Protein AF-A0A380P1C7-F1 (afdb_monomer_lite)

Sequence (70 aa):
MMQVTGGAAKYMGDFKVAHDLIADLYEALNITVPMAIHLDHGTETDVHEALQAGFTSIMFDGSALPLDEM

InterPro domains:
  IPR000771 Fructose-bisphosphate aldolase, class-II [PF01116] (1-69)
  IPR013785 Aldolase-type TIM barrel [G3DSA:3.20.20.70] (1-70)

Secondary structure (DSSP, 8-state):
-EEEEHHHHHHHSSHHHHHHHHHHHHHHTT--S---EEEEEE-HHHHHHHHHHT-SEEEE--TTS-TTT-

pLDDT: mean 96.75, std 3.55, range [73.94, 98.62]

Radius of gyration: 13.11 Å; chains: 1; bounding box: 26×18×42 Å

Organism: Weissella viridescens (NCBI:txid1629)

Structure (mmCIF, N/CA/C/O backbone):
data_AF-A0A380P1C7-F1
#
_entry.id   AF-A0A380P1C7-F1
#
loop_
_atom_site.group_PDB
_atom_site.id
_atom_site.type_symbol
_atom_site.label_atom_id
_atom_site.label_alt_id
_atom_site.label_comp_id
_atom_site.label_asym_id
_atom_site.label_entity_id
_atom_site.label_seq_id
_atom_site.pdbx_PDB_ins_code
_atom_site.Cartn_x
_atom_site.Cartn_y
_atom_site.Cartn_z
_atom_site.occupancy
_atom_site.B_iso_or_equiv
_atom_site.auth_seq_id
_atom_site.auth_comp_id
_atom_site.auth_asym_id
_atom_site.auth_atom_id
_atom_site.pdbx_PDB_model_num
ATOM 1 N N . MET A 1 1 ? -10.031 2.931 1.231 1.00 88.69 1 MET A N 1
ATOM 2 C CA . MET A 1 1 ? -8.689 2.408 0.894 1.00 88.69 1 MET A CA 1
ATOM 3 C C . MET A 1 1 ? -7.690 3.548 0.973 1.00 88.69 1 MET A C 1
ATOM 5 O O . MET A 1 1 ? -8.083 4.676 0.699 1.00 88.69 1 MET A O 1
ATOM 9 N N . MET A 1 2 ? -6.451 3.255 1.3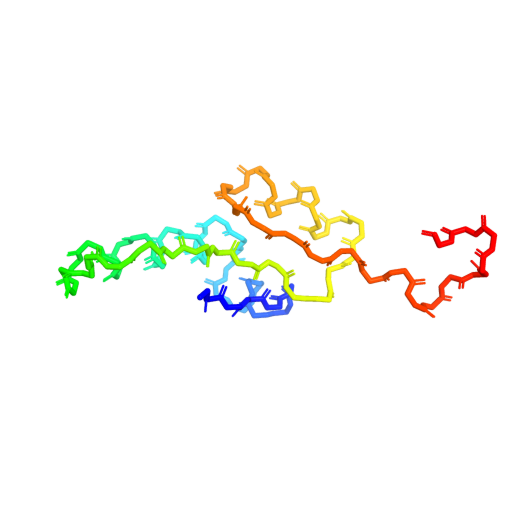55 1.00 95.75 2 MET A N 1
ATOM 10 C CA . MET A 1 2 ? -5.311 4.174 1.331 1.00 95.75 2 MET A CA 1
ATOM 11 C C . MET A 1 2 ? -4.408 3.757 0.170 1.00 95.75 2 MET A C 1
ATOM 13 O O . MET A 1 2 ? -4.057 2.583 0.081 1.00 95.75 2 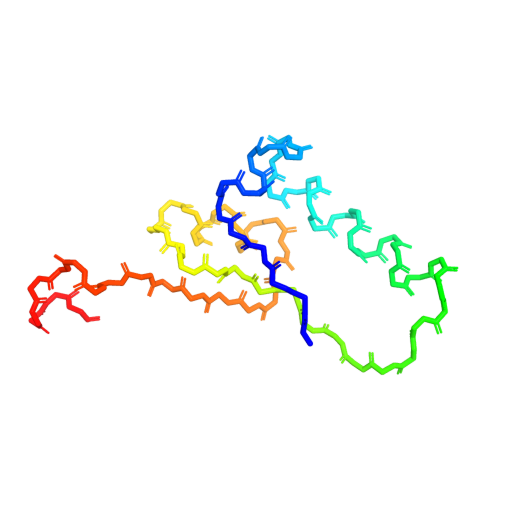MET A O 1
ATOM 17 N N . GLN A 1 3 ? -4.070 4.685 -0.724 1.00 97.44 3 GLN A N 1
ATOM 18 C CA . GLN A 1 3 ? -3.255 4.397 -1.909 1.00 97.44 3 GLN A CA 1
ATOM 19 C C . GLN A 1 3 ? -1.819 4.873 -1.698 1.00 97.44 3 GLN A C 1
ATOM 21 O O . GLN A 1 3 ? -1.603 5.974 -1.189 1.00 97.44 3 GLN A O 1
ATOM 26 N N . VAL A 1 4 ? -0.855 4.051 -2.105 1.00 97.94 4 VAL A N 1
ATOM 27 C CA . VAL A 1 4 ? 0.578 4.343 -2.035 1.00 97.94 4 VAL A CA 1
ATOM 28 C C . VAL A 1 4 ? 1.201 3.967 -3.373 1.00 97.94 4 VAL A C 1
ATOM 30 O O . VAL A 1 4 ? 1.128 2.815 -3.788 1.00 97.94 4 VAL A O 1
ATOM 33 N N . THR A 1 5 ? 1.827 4.926 -4.050 1.00 98.19 5 THR A N 1
ATOM 34 C CA . THR A 1 5 ? 2.623 4.633 -5.248 1.00 98.19 5 THR A CA 1
ATOM 35 C C . THR A 1 5 ? 3.976 4.043 -4.849 1.00 98.19 5 THR A C 1
ATOM 37 O O . THR A 1 5 ? 4.484 4.329 -3.759 1.00 98.19 5 THR A O 1
ATOM 40 N N . GLY A 1 6 ? 4.627 3.291 -5.741 1.00 97.50 6 GLY A N 1
ATOM 41 C CA . GLY A 1 6 ? 5.979 2.777 -5.472 1.00 97.50 6 GLY A CA 1
ATOM 42 C C . GLY A 1 6 ? 6.990 3.890 -5.152 1.00 97.50 6 GLY A C 1
ATOM 43 O O . GLY A 1 6 ? 7.838 3.744 -4.272 1.00 97.50 6 GLY A O 1
ATOM 44 N N . GLY A 1 7 ? 6.854 5.054 -5.798 1.00 97.75 7 GLY A N 1
ATOM 45 C CA . GLY A 1 7 ? 7.659 6.238 -5.487 1.00 97.75 7 GLY A CA 1
ATOM 46 C C . GLY A 1 7 ? 7.402 6.795 -4.083 1.00 97.75 7 GLY A C 1
ATOM 47 O O . GLY A 1 7 ? 8.350 7.156 -3.388 1.00 97.75 7 GLY A O 1
ATO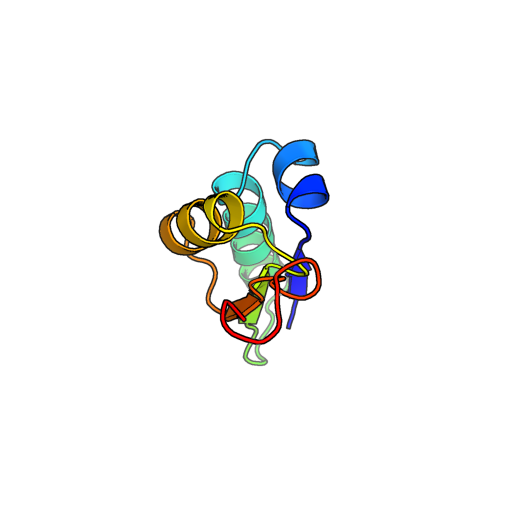M 48 N N . ALA A 1 8 ? 6.142 6.829 -3.638 1.00 98.12 8 ALA A N 1
ATOM 49 C CA . ALA A 1 8 ? 5.788 7.286 -2.296 1.00 98.12 8 ALA A CA 1
ATOM 50 C C . ALA A 1 8 ? 6.333 6.346 -1.209 1.00 98.12 8 ALA A C 1
ATOM 52 O O . ALA A 1 8 ? 6.906 6.829 -0.236 1.00 98.12 8 ALA A O 1
ATOM 53 N N . ALA A 1 9 ? 6.232 5.026 -1.399 1.00 97.88 9 ALA A N 1
ATOM 54 C CA . ALA A 1 9 ? 6.805 4.047 -0.472 1.00 97.88 9 ALA A CA 1
ATOM 55 C C . ALA A 1 9 ? 8.327 4.228 -0.323 1.00 97.88 9 ALA A C 1
ATOM 57 O O . ALA A 1 9 ? 8.836 4.352 0.787 1.00 97.88 9 ALA A O 1
ATOM 58 N N . LYS A 1 10 ? 9.049 4.356 -1.444 1.00 95.44 10 LY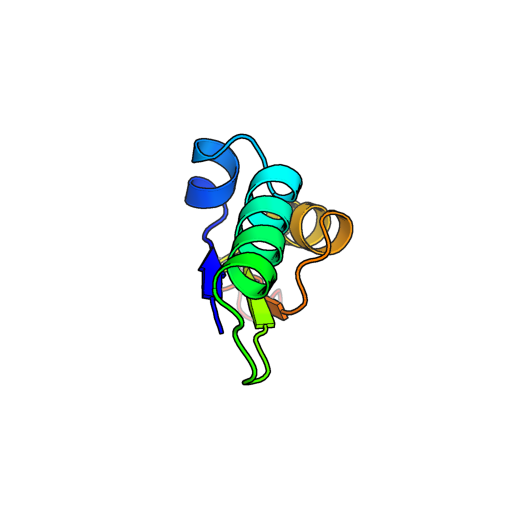S A N 1
ATOM 59 C CA . LYS A 1 10 ? 10.508 4.579 -1.454 1.00 95.44 10 LYS A CA 1
ATOM 60 C C . LYS A 1 10 ? 10.902 5.926 -0.846 1.00 95.44 10 LYS A C 1
ATOM 62 O O . LYS A 1 10 ? 11.928 6.024 -0.184 1.00 95.44 10 LYS A O 1
ATOM 67 N N . TYR A 1 11 ? 10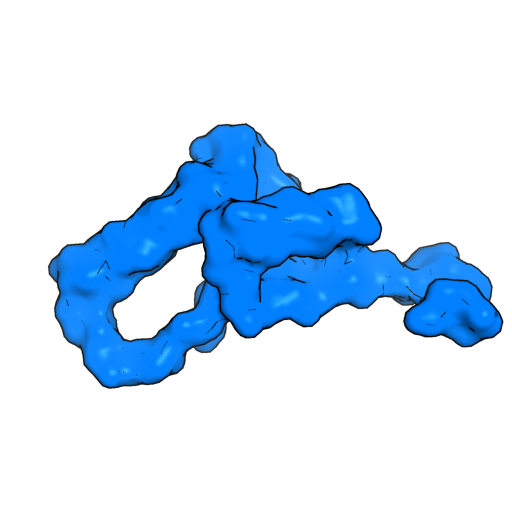.080 6.959 -1.027 1.00 97.75 11 TYR A N 1
ATOM 68 C CA . TYR A 1 11 ? 10.279 8.249 -0.364 1.00 97.75 11 TYR A CA 1
ATOM 69 C C . TYR A 1 11 ? 10.123 8.152 1.163 1.00 97.75 11 TYR A C 1
ATOM 71 O O . TYR A 1 11 ? 10.873 8.795 1.893 1.00 97.75 11 TYR A O 1
ATOM 79 N N . MET A 1 12 ? 9.181 7.337 1.650 1.00 96.19 12 MET A N 1
ATOM 80 C CA . MET A 1 12 ? 8.989 7.080 3.085 1.00 96.19 12 MET A CA 1
ATOM 81 C C . MET A 1 12 ? 10.081 6.181 3.688 1.00 96.19 12 MET A C 1
ATOM 83 O O . MET A 1 12 ? 10.227 6.137 4.906 1.00 96.19 12 MET A O 1
ATOM 87 N N . GLY A 1 13 ? 10.854 5.490 2.850 1.00 96.88 13 GLY A N 1
ATOM 88 C CA . GLY A 1 13 ? 11.927 4.575 3.232 1.00 96.88 13 GLY A CA 1
ATOM 89 C C . GLY A 1 13 ? 11.829 3.288 2.424 1.00 96.88 13 GLY A C 1
ATOM 90 O O . GLY A 1 13 ? 12.675 3.022 1.575 1.00 96.88 13 GLY A O 1
ATOM 91 N N . ASP A 1 14 ? 10.765 2.525 2.652 1.00 97.56 14 ASP A N 1
ATOM 92 C CA . ASP A 1 14 ? 10.400 1.342 1.876 1.00 97.56 14 ASP A CA 1
ATOM 93 C C . ASP A 1 14 ? 8.898 1.016 2.042 1.00 97.56 14 ASP A C 1
ATOM 95 O O . ASP A 1 14 ? 8.148 1.715 2.735 1.00 97.56 14 ASP A O 1
ATOM 99 N N . PHE A 1 15 ? 8.444 -0.066 1.403 1.00 98.44 15 PHE A N 1
ATOM 100 C CA . PHE A 1 15 ? 7.061 -0.539 1.507 1.00 98.44 15 PHE A CA 1
ATOM 101 C C . PHE A 1 15 ? 6.663 -0.963 2.926 1.00 98.44 15 PHE A C 1
ATOM 103 O O . PHE A 1 15 ? 5.506 -0.774 3.304 1.00 98.44 15 PHE A O 1
ATOM 110 N N . LYS A 1 16 ? 7.588 -1.505 3.729 1.00 98.44 16 LYS A N 1
ATOM 111 C CA . LYS A 1 16 ? 7.298 -1.937 5.103 1.00 98.44 16 LYS A CA 1
ATOM 112 C C . LYS A 1 16 ? 7.061 -0.737 6.010 1.00 98.44 16 LYS A C 1
ATOM 114 O O . LYS A 1 16 ? 6.086 -0.730 6.754 1.00 98.44 16 LYS A O 1
ATOM 119 N N . VAL A 1 17 ? 7.892 0.297 5.894 1.00 98.38 17 VAL A N 1
ATOM 120 C CA . VAL A 1 17 ? 7.736 1.562 6.620 1.00 98.38 17 VAL A CA 1
ATOM 121 C C . VAL A 1 17 ? 6.411 2.227 6.251 1.00 98.38 17 VAL A C 1
ATOM 123 O O . VAL A 1 17 ? 5.683 2.668 7.138 1.00 98.38 17 VAL A O 1
ATOM 126 N N . ALA A 1 18 ? 6.060 2.259 4.960 1.00 98.25 18 ALA A N 1
ATOM 127 C CA . ALA A 1 18 ? 4.781 2.806 4.514 1.00 98.25 18 ALA A CA 1
ATOM 128 C C . ALA A 1 18 ? 3.580 2.018 5.071 1.00 98.25 18 ALA A C 1
ATOM 130 O O . ALA A 1 18 ? 2.624 2.624 5.555 1.00 98.25 18 ALA A O 1
ATOM 131 N N . HIS A 1 19 ? 3.633 0.681 5.034 1.00 98.44 19 HIS A N 1
ATOM 132 C CA . HIS A 1 19 ? 2.601 -0.182 5.611 1.00 98.44 19 HIS A CA 1
ATOM 133 C C . HIS A 1 19 ? 2.424 0.076 7.113 1.00 98.44 19 HIS A C 1
ATOM 135 O O . HIS A 1 19 ? 1.306 0.326 7.565 1.00 98.44 19 HIS A O 1
ATOM 141 N N . ASP A 1 20 ? 3.520 0.044 7.871 1.00 98.38 20 ASP A N 1
ATOM 142 C CA . ASP A 1 20 ? 3.487 0.146 9.331 1.00 98.38 20 ASP A CA 1
ATOM 143 C C . ASP A 1 20 ? 2.991 1.514 9.784 1.00 98.38 20 ASP A C 1
ATOM 145 O O . ASP A 1 20 ? 2.144 1.587 10.666 1.00 98.38 20 ASP A O 1
ATOM 149 N N . LEU A 1 21 ? 3.401 2.590 9.105 1.00 97.94 21 LEU A N 1
ATOM 150 C CA . LEU A 1 21 ? 2.863 3.922 9.366 1.00 97.94 21 LEU A CA 1
ATOM 151 C C . LEU A 1 21 ? 1.337 3.964 9.196 1.00 97.94 21 LEU A C 1
ATOM 153 O O . LEU A 1 21 ? 0.641 4.565 10.011 1.00 97.94 21 LEU A O 1
ATOM 157 N N . ILE A 1 22 ? 0.802 3.354 8.135 1.00 97.69 22 ILE A N 1
ATOM 158 C CA . ILE A 1 22 ? -0.645 3.351 7.887 1.00 97.69 22 ILE A CA 1
ATOM 159 C C . ILE A 1 22 ? -1.371 2.490 8.927 1.00 97.69 22 ILE A C 1
ATOM 161 O O . ILE A 1 22 ? -2.431 2.899 9.404 1.00 97.69 22 ILE A O 1
ATOM 165 N N . ALA A 1 23 ? -0.812 1.336 9.298 1.00 97.81 23 ALA A N 1
ATOM 166 C CA . ALA A 1 23 ? -1.367 0.470 10.336 1.00 97.81 23 ALA A CA 1
ATOM 167 C C . ALA A 1 23 ? -1.389 1.171 11.707 1.00 97.81 23 ALA A C 1
ATOM 169 O O . ALA A 1 23 ? -2.436 1.227 12.352 1.00 97.81 23 ALA A O 1
ATOM 170 N N . ASP A 1 24 ? -0.283 1.807 12.092 1.00 98.31 24 ASP A N 1
ATOM 171 C CA . ASP A 1 24 ? -0.171 2.568 13.338 1.00 98.31 24 ASP A CA 1
ATOM 172 C C . ASP A 1 24 ? -1.154 3.746 13.363 1.00 98.31 24 ASP A C 1
ATOM 174 O O . ASP A 1 24 ? -1.804 4.000 14.376 1.00 98.31 24 ASP A O 1
ATOM 178 N N . LEU A 1 25 ? -1.319 4.461 12.242 1.00 97.81 25 LEU A N 1
ATOM 179 C CA . LEU A 1 25 ? -2.302 5.543 12.131 1.00 97.81 25 LEU A CA 1
ATOM 180 C C . LEU A 1 25 ? -3.743 5.029 12.210 1.00 97.81 25 LEU A C 1
ATOM 182 O O . LEU A 1 25 ? -4.590 5.698 12.805 1.00 97.81 25 LEU A O 1
ATOM 186 N N . TYR A 1 26 ? -4.033 3.864 11.628 1.00 97.88 26 TYR A N 1
ATOM 187 C CA . TYR A 1 26 ? -5.350 3.234 11.716 1.00 97.88 26 TYR A CA 1
ATOM 188 C C . TYR A 1 26 ? -5.732 2.962 13.178 1.00 97.88 26 TYR A C 1
ATOM 190 O O . TYR A 1 26 ? -6.843 3.303 13.596 1.00 97.88 26 TYR A O 1
ATOM 198 N N . GLU A 1 27 ? -4.795 2.424 13.965 1.00 98.00 27 GLU A N 1
ATOM 199 C CA . GLU A 1 27 ? -4.976 2.196 15.401 1.00 98.00 27 GLU A CA 1
ATOM 200 C C . GLU A 1 27 ? -5.043 3.511 16.191 1.00 98.00 27 GLU A C 1
ATOM 202 O O . GLU A 1 27 ? -6.005 3.749 16.922 1.00 98.00 27 GLU A O 1
ATOM 207 N N . ALA A 1 28 ? -4.065 4.404 16.014 1.00 98.50 28 ALA A N 1
ATOM 208 C CA . ALA A 1 28 ? -3.941 5.641 16.789 1.00 98.50 28 ALA A CA 1
ATOM 209 C C . ALA A 1 28 ? -5.130 6.596 16.605 1.00 98.50 28 ALA A C 1
ATOM 211 O O . ALA A 1 28 ? -5.488 7.337 17.523 1.00 98.50 28 ALA A O 1
ATOM 212 N N . LEU A 1 29 ? -5.752 6.583 15.424 1.00 98.25 29 LEU A N 1
ATOM 213 C CA . LEU A 1 29 ? -6.919 7.405 15.111 1.00 98.25 29 LEU A CA 1
ATOM 214 C C . LEU A 1 29 ? -8.252 6.701 15.413 1.00 98.25 29 LEU A C 1
ATOM 216 O O . LEU A 1 29 ? -9.304 7.271 15.124 1.00 98.25 29 LEU A O 1
ATOM 220 N N . ASN A 1 30 ? -8.231 5.498 16.004 1.00 97.88 30 ASN A N 1
ATOM 221 C CA . ASN A 1 30 ? -9.414 4.674 16.271 1.00 97.88 30 ASN A CA 1
ATOM 222 C C . ASN A 1 30 ? -10.309 4.516 15.030 1.00 97.88 30 ASN A C 1
ATOM 224 O O . ASN A 1 30 ? -11.535 4.663 15.103 1.00 97.88 30 ASN A O 1
ATOM 228 N N . ILE A 1 31 ? -9.708 4.248 13.867 1.00 97.81 31 ILE A N 1
ATOM 229 C CA . ILE A 1 31 ? -10.480 4.003 12.651 1.00 97.81 31 ILE A CA 1
ATOM 230 C C . ILE A 1 31 ? -11.232 2.676 12.815 1.00 97.81 31 ILE A C 1
ATOM 232 O O . ILE A 1 31 ? -10.652 1.640 13.123 1.00 97.81 31 ILE A O 1
ATOM 236 N N . THR A 1 32 ? -12.551 2.705 12.620 1.00 97.38 32 THR A N 1
ATOM 237 C CA . THR A 1 32 ? -13.431 1.534 12.804 1.00 97.38 32 THR A CA 1
ATOM 238 C C . THR A 1 32 ? -13.993 0.980 11.499 1.00 97.38 32 THR A C 1
ATOM 240 O O . THR A 1 32 ? -14.587 -0.098 11.485 1.00 97.38 32 THR A O 1
ATOM 243 N N . VAL A 1 33 ? -13.822 1.708 10.395 1.00 97.81 33 VAL A N 1
ATOM 244 C CA . VAL A 1 33 ? -14.256 1.269 9.067 1.00 97.81 33 VAL A CA 1
ATOM 245 C C . VAL A 1 33 ? -13.152 0.441 8.402 1.00 97.81 33 VAL A C 1
ATOM 247 O O . VAL A 1 33 ? -11.995 0.856 8.449 1.00 97.81 33 VAL A O 1
ATOM 250 N N . PRO A 1 34 ? -13.471 -0.687 7.739 1.00 96.00 34 PRO A N 1
ATOM 251 C CA . PRO A 1 34 ? -12.465 -1.501 7.062 1.00 96.00 34 PRO A CA 1
ATOM 252 C C . PRO A 1 34 ? -11.643 -0.696 6.047 1.00 96.00 34 PRO A C 1
ATOM 254 O O . PRO A 1 34 ? -12.194 0.041 5.224 1.00 96.00 34 PRO A O 1
ATOM 257 N N . MET A 1 35 ? -10.320 -0.867 6.074 1.00 96.31 35 MET A N 1
ATOM 258 C CA . MET A 1 35 ? -9.391 -0.176 5.183 1.00 96.31 35 MET A CA 1
ATOM 259 C C . MET A 1 35 ? -8.438 -1.167 4.510 1.00 96.31 35 MET A C 1
ATOM 261 O O . MET A 1 35 ? -7.817 -1.987 5.172 1.00 96.31 35 MET A O 1
ATOM 265 N N . ALA A 1 36 ? -8.303 -1.054 3.187 1.00 97.50 36 ALA A N 1
ATOM 266 C CA . ALA A 1 36 ? -7.230 -1.691 2.428 1.00 97.50 36 ALA A CA 1
ATOM 267 C C . ALA A 1 36 ? -6.061 -0.715 2.225 1.00 97.50 36 ALA A C 1
ATOM 269 O O . ALA A 1 36 ? -6.302 0.477 1.993 1.00 97.50 36 ALA A O 1
ATOM 270 N N . ILE A 1 37 ? -4.835 -1.240 2.250 1.00 98.25 37 ILE A N 1
ATOM 271 C CA . ILE A 1 37 ? -3.604 -0.548 1.847 1.00 98.25 37 ILE A CA 1
ATOM 272 C C . ILE A 1 37 ? -3.294 -1.014 0.426 1.00 98.25 37 ILE A C 1
ATOM 274 O O . ILE A 1 37 ? -3.105 -2.212 0.201 1.00 98.25 37 ILE A O 1
ATOM 278 N N . HIS A 1 38 ? -3.328 -0.083 -0.524 1.00 98.56 38 HIS A N 1
ATOM 279 C CA . HIS A 1 38 ? -3.294 -0.361 -1.955 1.00 98.56 38 HIS A CA 1
ATOM 280 C C . HIS A 1 38 ? -2.019 0.172 -2.606 1.00 98.56 38 HIS A C 1
ATOM 282 O O . HIS A 1 38 ? -1.730 1.365 -2.490 1.00 98.56 38 HIS A O 1
ATOM 288 N N . LEU A 1 39 ? -1.292 -0.696 -3.315 1.00 98.62 39 LEU A N 1
ATOM 289 C CA . LEU A 1 39 ? -0.216 -0.279 -4.212 1.00 98.62 39 LEU A CA 1
ATOM 290 C C . LEU A 1 39 ? -0.824 0.267 -5.499 1.00 98.62 39 LEU A C 1
ATOM 292 O O . LEU A 1 39 ? -1.459 -0.487 -6.231 1.00 98.62 39 LEU A O 1
ATOM 296 N N . ASP A 1 40 ? -0.580 1.543 -5.765 1.00 98.56 40 ASP A N 1
ATOM 297 C CA . ASP A 1 40 ? -1.068 2.249 -6.944 1.00 98.56 40 ASP A CA 1
ATOM 298 C C . ASP A 1 40 ? -0.012 2.245 -8.059 1.00 98.56 40 ASP A C 1
ATOM 300 O O . ASP A 1 40 ? 1.141 2.627 -7.823 1.00 98.56 40 ASP A O 1
ATOM 304 N N . HIS A 1 41 ? -0.413 1.801 -9.253 1.00 97.62 41 HIS A N 1
ATOM 305 C CA . HIS A 1 41 ? 0.425 1.709 -10.456 1.00 97.62 41 HIS A CA 1
ATOM 306 C C . HIS A 1 41 ? 1.818 1.076 -10.227 1.00 97.62 41 HIS A C 1
ATOM 308 O O . HIS A 1 41 ? 2.858 1.665 -10.530 1.00 97.62 41 HIS A O 1
ATOM 314 N N . GLY A 1 42 ? 1.851 -0.120 -9.637 1.00 97.00 42 GLY A N 1
ATOM 315 C CA . GLY A 1 42 ? 3.084 -0.824 -9.293 1.00 97.00 42 GLY A CA 1
ATOM 316 C C . GLY A 1 42 ? 3.751 -1.525 -10.475 1.00 97.00 42 GLY A C 1
ATOM 317 O O . GLY A 1 42 ? 3.083 -2.149 -11.299 1.00 97.00 42 GLY A O 1
ATOM 318 N N . THR A 1 43 ? 5.084 -1.499 -10.510 1.00 97.00 43 THR A N 1
ATOM 319 C CA . THR A 1 43 ? 5.868 -2.434 -11.335 1.00 97.00 43 THR A CA 1
ATOM 320 C C . THR A 1 43 ? 5.809 -3.852 -10.757 1.00 97.00 43 THR A C 1
ATOM 322 O O . THR A 1 43 ? 5.380 -4.043 -9.620 1.00 97.00 43 THR A O 1
ATOM 325 N N . GLU A 1 44 ? 6.279 -4.858 -11.500 1.00 96.00 44 GLU A N 1
ATOM 326 C CA . GLU A 1 44 ? 6.340 -6.245 -11.009 1.00 96.00 44 GLU A CA 1
ATOM 327 C C . GLU A 1 44 ? 7.112 -6.324 -9.681 1.00 96.00 44 GLU A C 1
ATOM 329 O O . GLU A 1 44 ? 6.623 -6.877 -8.696 1.00 96.00 44 GLU A O 1
ATOM 334 N N . THR A 1 45 ? 8.274 -5.669 -9.610 1.00 97.19 45 THR A N 1
ATOM 335 C CA . THR A 1 45 ? 9.079 -5.582 -8.386 1.00 97.19 45 THR A CA 1
ATOM 336 C C . THR A 1 45 ? 8.315 -4.922 -7.241 1.00 97.19 45 THR A C 1
ATOM 338 O O . THR A 1 45 ? 8.292 -5.464 -6.137 1.00 97.19 45 THR A O 1
ATOM 341 N N . ASP A 1 46 ? 7.650 -3.789 -7.498 1.00 98.06 46 ASP A N 1
ATOM 342 C CA . ASP A 1 46 ? 6.876 -3.090 -6.466 1.00 98.06 46 ASP A CA 1
ATOM 343 C C . ASP A 1 46 ? 5.743 -3.976 -5.924 1.00 98.06 46 ASP A C 1
ATOM 345 O O . ASP A 1 46 ? 5.488 -3.976 -4.723 1.00 98.06 46 ASP A O 1
ATOM 349 N N . VAL A 1 47 ? 5.083 -4.764 -6.783 1.00 98.19 47 VAL A N 1
ATOM 350 C CA . VAL A 1 47 ? 4.027 -5.704 -6.374 1.00 98.19 47 VAL A CA 1
ATOM 351 C C . VAL A 1 47 ? 4.580 -6.752 -5.414 1.00 98.19 47 VAL A C 1
ATOM 353 O O . VAL A 1 47 ? 3.987 -6.985 -4.359 1.00 98.19 47 VAL A O 1
ATOM 356 N N . HIS A 1 48 ? 5.720 -7.364 -5.738 1.00 98.12 48 HIS A N 1
ATOM 357 C CA . HIS A 1 48 ? 6.351 -8.349 -4.860 1.00 98.12 48 HIS A CA 1
ATOM 358 C C . HIS A 1 48 ? 6.754 -7.749 -3.509 1.00 98.12 48 HIS A C 1
ATOM 360 O O . HIS A 1 48 ? 6.482 -8.354 -2.469 1.00 98.12 48 HIS A O 1
ATOM 366 N N . GLU A 1 49 ? 7.359 -6.561 -3.509 1.00 98.19 49 GLU A N 1
ATOM 367 C CA . GLU A 1 49 ? 7.769 -5.866 -2.285 1.00 98.19 49 GLU A CA 1
ATOM 368 C C . GLU A 1 49 ? 6.561 -5.444 -1.431 1.00 98.19 49 GLU A C 1
ATOM 370 O O . GLU A 1 49 ? 6.548 -5.677 -0.221 1.00 98.19 49 GLU A O 1
ATOM 375 N N . ALA A 1 50 ? 5.508 -4.900 -2.046 1.00 98.44 50 ALA A N 1
ATOM 376 C CA . ALA A 1 50 ? 4.284 -4.504 -1.354 1.00 98.44 50 ALA A CA 1
ATOM 377 C C . ALA A 1 50 ? 3.566 -5.704 -0.717 1.00 98.44 50 ALA A C 1
ATOM 379 O O . ALA A 1 50 ? 3.143 -5.629 0.440 1.00 98.44 50 ALA A O 1
ATOM 380 N N . LEU A 1 51 ? 3.469 -6.830 -1.434 1.00 98.31 51 LEU A N 1
ATOM 381 C CA . LEU A 1 51 ? 2.892 -8.066 -0.895 1.00 98.31 51 LEU A CA 1
ATOM 382 C C . LEU A 1 51 ? 3.692 -8.583 0.307 1.00 98.31 51 LEU A C 1
ATOM 384 O O . LEU A 1 51 ? 3.100 -8.955 1.318 1.00 98.31 51 LEU A O 1
ATOM 388 N N . GLN A 1 52 ? 5.027 -8.569 0.230 1.00 98.38 52 GLN A N 1
ATOM 389 C CA . GLN A 1 52 ? 5.891 -8.954 1.354 1.00 98.38 52 GLN A CA 1
ATOM 390 C C . GLN A 1 52 ? 5.755 -8.003 2.551 1.00 98.38 52 GLN A C 1
ATOM 392 O O . GLN A 1 52 ? 5.842 -8.443 3.697 1.00 98.38 52 GLN A O 1
ATOM 397 N N . ALA A 1 53 ? 5.516 -6.715 2.296 1.00 98.25 53 ALA A N 1
ATOM 398 C CA . ALA A 1 53 ? 5.326 -5.702 3.328 1.00 98.25 53 ALA A CA 1
ATOM 399 C C . ALA A 1 53 ? 3.971 -5.792 4.052 1.00 98.25 53 ALA A C 1
ATOM 401 O O . ALA A 1 53 ? 3.839 -5.220 5.132 1.00 98.25 53 ALA A O 1
ATOM 402 N N . GLY A 1 54 ? 2.990 -6.510 3.493 1.00 98.19 54 GLY A N 1
ATOM 403 C CA . GLY A 1 54 ? 1.655 -6.674 4.079 1.00 98.19 54 GLY A CA 1
ATOM 404 C C . GLY A 1 54 ? 0.558 -5.839 3.415 1.00 98.19 54 GLY A C 1
ATOM 405 O O . GLY A 1 54 ? -0.540 -5.728 3.961 1.00 98.19 54 GLY A O 1
ATOM 406 N N . PHE A 1 55 ? 0.809 -5.256 2.237 1.00 98.50 55 PHE A N 1
ATOM 407 C CA . PHE A 1 55 ? -0.247 -4.584 1.477 1.00 98.50 55 PHE A CA 1
ATOM 408 C C . PHE A 1 55 ? -1.380 -5.567 1.163 1.00 98.50 55 PHE A C 1
ATOM 410 O O . PHE A 1 55 ? -1.156 -6.714 0.780 1.00 98.50 55 PHE A O 1
ATOM 417 N N . THR A 1 56 ? -2.618 -5.100 1.311 1.00 98.25 56 THR A N 1
ATOM 418 C CA . THR A 1 56 ? -3.825 -5.934 1.181 1.00 98.25 56 THR A CA 1
ATOM 419 C C . THR A 1 56 ? -4.503 -5.797 -0.179 1.00 98.25 56 THR A C 1
ATOM 421 O O . THR A 1 56 ? -5.463 -6.507 -0.474 1.00 98.25 56 THR A O 1
ATOM 424 N N . SER A 1 57 ? -4.015 -4.889 -1.021 1.00 98.38 57 SER A N 1
ATOM 425 C CA . SER A 1 57 ? -4.466 -4.693 -2.391 1.00 98.38 57 SER A CA 1
ATOM 426 C C . SER A 1 57 ? -3.307 -4.176 -3.243 1.00 98.38 57 SER A C 1
ATOM 428 O O . SER A 1 57 ? -2.471 -3.413 -2.763 1.00 98.38 57 SER A O 1
ATOM 430 N N . ILE A 1 58 ? -3.252 -4.578 -4.508 1.00 98.12 58 ILE A N 1
ATOM 431 C CA . ILE A 1 58 ? -2.219 -4.138 -5.449 1.00 98.12 58 ILE A CA 1
ATOM 432 C C . ILE A 1 58 ? -2.837 -3.842 -6.811 1.00 98.12 58 ILE A C 1
ATOM 434 O O . ILE A 1 58 ? -3.8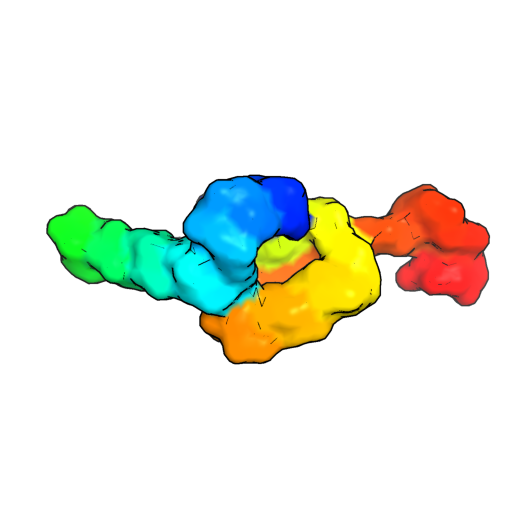52 -4.437 -7.177 1.00 98.12 58 ILE A O 1
ATOM 438 N N . MET A 1 59 ? -2.205 -2.941 -7.555 1.00 97.81 59 MET A N 1
ATOM 439 C CA . MET A 1 59 ? -2.396 -2.741 -8.984 1.00 97.81 59 MET A CA 1
ATOM 440 C C . MET A 1 59 ? -1.045 -2.938 -9.669 1.00 97.81 59 MET A C 1
ATOM 442 O O . MET A 1 59 ? -0.143 -2.122 -9.494 1.00 97.81 59 MET A O 1
ATOM 446 N N . PHE A 1 60 ? -0.906 -4.018 -10.437 1.00 97.25 60 PHE A N 1
ATOM 447 C CA . PHE A 1 60 ? 0.197 -4.157 -11.385 1.00 97.25 60 PHE A CA 1
ATOM 448 C C . PHE A 1 60 ? -0.120 -3.320 -12.627 1.00 97.25 60 PHE A C 1
ATOM 450 O O . PHE A 1 60 ? -1.161 -3.525 -13.255 1.00 97.25 60 PHE A O 1
ATOM 457 N N . ASP A 1 61 ? 0.749 -2.371 -12.968 1.00 96.75 61 ASP A N 1
ATOM 458 C CA . ASP A 1 61 ? 0.569 -1.529 -14.147 1.00 96.75 61 ASP A CA 1
ATOM 459 C C . ASP A 1 61 ? 1.256 -2.130 -15.376 1.00 96.75 61 ASP A C 1
ATOM 461 O O . ASP A 1 61 ? 2.376 -1.775 -15.743 1.00 96.75 61 ASP A O 1
ATOM 465 N N . GLY A 1 62 ? 0.542 -3.045 -16.030 1.00 95.31 62 GLY A N 1
ATOM 466 C CA . GLY A 1 62 ? 0.929 -3.605 -17.323 1.00 95.31 62 GLY A CA 1
ATOM 467 C C . GLY A 1 62 ? 0.577 -2.715 -18.518 1.00 95.31 62 GLY A C 1
ATOM 468 O O . GLY A 1 62 ? 0.733 -3.157 -19.646 1.00 95.31 62 GLY A O 1
ATOM 469 N N . SER A 1 63 ? 0.089 -1.479 -18.336 1.00 94.56 63 SER A N 1
ATOM 470 C CA . SER A 1 63 ? -0.431 -0.666 -19.456 1.00 94.56 63 SER A CA 1
ATOM 471 C C . SER A 1 63 ? 0.613 -0.285 -20.513 1.00 94.56 63 SER A C 1
ATOM 473 O O . SER A 1 63 ? 0.251 0.094 -21.627 1.00 94.56 63 SER A O 1
ATOM 475 N N . ALA A 1 64 ? 1.901 -0.395 -20.178 1.00 92.38 64 ALA A N 1
ATOM 476 C CA . ALA A 1 64 ? 3.012 -0.211 -21.108 1.00 92.38 64 ALA A CA 1
ATOM 477 C C . ALA A 1 64 ? 3.426 -1.500 -21.846 1.00 92.38 64 ALA A C 1
ATOM 479 O O . ALA A 1 64 ? 4.260 -1.430 -22.752 1.00 92.38 64 ALA A O 1
ATOM 480 N N . LEU A 1 65 ? 2.886 -2.660 -21.460 1.00 93.75 65 LEU A N 1
ATOM 481 C CA . LEU A 1 65 ? 3.167 -3.943 -22.094 1.00 93.75 65 LEU A CA 1
ATOM 482 C C . LEU A 1 65 ? 2.323 -4.127 -23.367 1.00 93.75 65 LEU A C 1
ATOM 484 O O . LEU A 1 65 ? 1.248 -3.531 -23.505 1.00 93.75 65 LEU A O 1
ATOM 488 N N . PRO A 1 66 ? 2.790 -4.952 -24.318 1.00 96.00 66 PRO A N 1
ATOM 489 C CA . PRO A 1 66 ? 1.946 -5.481 -25.384 1.00 96.00 66 PRO A CA 1
ATOM 490 C C . PRO A 1 66 ? 0.655 -6.107 -24.832 1.00 96.00 66 PRO A C 1
ATOM 492 O O . PRO A 1 66 ? 0.663 -6.705 -23.763 1.00 96.00 66 PRO A O 1
ATOM 495 N N . LEU A 1 67 ? -0.462 -5.996 -25.563 1.00 93.06 67 LEU A N 1
ATOM 496 C CA . LEU A 1 67 ? -1.776 -6.482 -25.102 1.00 93.06 67 LEU A CA 1
ATOM 497 C C . LEU A 1 67 ? -1.793 -7.987 -24.779 1.00 93.06 67 LEU A C 1
ATOM 499 O O . LEU A 1 67 ? -2.596 -8.434 -23.971 1.00 93.06 67 LEU A O 1
ATOM 503 N N . ASP A 1 68 ? -0.945 -8.766 -25.439 1.00 94.31 68 ASP A N 1
ATOM 504 C CA . ASP A 1 68 ? -0.755 -10.200 -25.220 1.00 94.31 68 ASP A CA 1
ATOM 505 C C . ASP A 1 68 ? 0.111 -10.537 -23.993 1.00 94.31 68 ASP A C 1
ATOM 507 O O . ASP A 1 68 ? 0.158 -11.697 -23.586 1.00 94.31 68 ASP A O 1
ATOM 511 N N . GLU A 1 69 ? 0.755 -9.534 -23.397 1.00 84.62 69 GLU A N 1
ATOM 512 C CA . GLU A 1 69 ? 1.567 -9.622 -22.178 1.00 84.62 69 GLU A CA 1
ATOM 513 C C . GLU A 1 69 ? 0.915 -8.908 -20.974 1.00 84.62 69 GLU A C 1
ATOM 515 O O . GLU A 1 69 ? 1.452 -8.974 -19.867 1.00 84.62 69 GLU A O 1
ATOM 520 N N . MET A 1 70 ? -0.224 -8.232 -21.186 1.00 73.94 70 MET A N 1
ATOM 521 C CA . MET A 1 70 ? -1.069 -7.646 -20.133 1.00 73.94 70 MET A CA 1
ATOM 522 C C . MET A 1 70 ? -1.879 -8.712 -19.393 1.00 73.94 70 MET A C 1
ATOM 524 O O . MET A 1 70 ? -1.954 -8.609 -18.148 1.00 73.94 70 MET A O 1
#

Foldseek 3Di:
DAEAEQVRQVVCPHLLSVVVVVVVCCVVVVPPDDDFYEHDQDDPVNVVRNVVSPGPYYDDNCVVPDPVVD